Protein AF-A0A2S3U7Q6-F1 (afdb_monomer_lite)

Structure (mmCIF, N/CA/C/O backbone):
data_AF-A0A2S3U7Q6-F1
#
_entry.id   AF-A0A2S3U7Q6-F1
#
loop_
_atom_site.group_PDB
_atom_site.id
_atom_site.type_symbol
_atom_site.label_atom_id
_atom_site.label_alt_id
_atom_site.label_comp_id
_atom_site.label_asym_id
_atom_site.label_entity_id
_atom_site.label_seq_id
_atom_site.pdbx_PDB_ins_code
_atom_site.Cartn_x
_atom_site.Cartn_y
_atom_site.Cartn_z
_atom_site.occupancy
_atom_site.B_iso_or_equiv
_atom_site.auth_seq_id
_atom_site.auth_comp_id
_atom_site.auth_asym_id
_atom_site.auth_atom_id
_atom_site.pdbx_PDB_model_num
ATOM 1 N N . MET A 1 1 ? -31.548 1.022 -14.414 1.00 46.81 1 MET A N 1
ATOM 2 C CA . MET A 1 1 ? -30.151 0.607 -14.167 1.00 46.81 1 MET A CA 1
ATOM 3 C C . MET A 1 1 ? -29.577 1.504 -13.072 1.00 46.81 1 MET A C 1
ATOM 5 O O . MET A 1 1 ? -28.872 2.442 -13.383 1.00 46.81 1 MET A O 1
ATOM 9 N N . LEU A 1 2 ? -29.985 1.304 -11.814 1.00 48.03 2 LEU A N 1
ATOM 10 C CA . LEU A 1 2 ? -29.496 2.075 -10.650 1.00 48.03 2 LEU A CA 1
ATOM 11 C C . LEU A 1 2 ? -29.465 1.224 -9.359 1.00 48.03 2 LEU A C 1
ATOM 13 O O . LEU A 1 2 ? -29.112 1.721 -8.303 1.00 48.03 2 LEU A O 1
ATOM 17 N N . ALA A 1 3 ? -29.844 -0.058 -9.433 1.00 54.06 3 ALA A N 1
ATOM 18 C CA . ALA A 1 3 ? -30.107 -0.913 -8.271 1.00 54.06 3 ALA A CA 1
ATOM 19 C C . ALA A 1 3 ? -28.867 -1.655 -7.728 1.00 54.06 3 ALA A C 1
ATOM 21 O O . ALA A 1 3 ? -29.014 -2.530 -6.887 1.00 54.06 3 ALA A O 1
ATOM 22 N N . ALA A 1 4 ? -27.668 -1.349 -8.234 1.00 68.38 4 ALA A N 1
ATOM 23 C CA . ALA A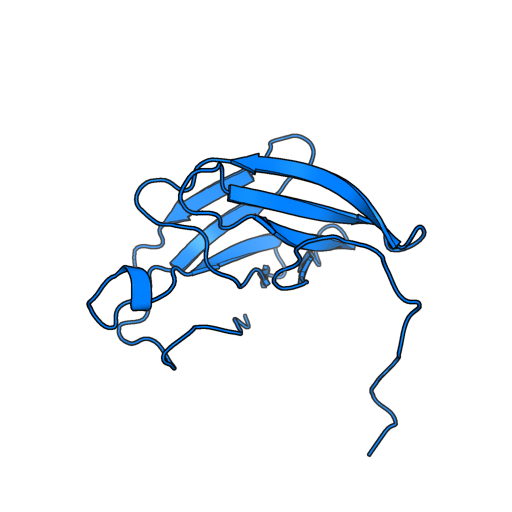 1 4 ? -26.419 -2.020 -7.850 1.00 68.38 4 ALA A CA 1
ATOM 24 C C . ALA A 1 4 ? -25.327 -1.041 -7.381 1.00 68.38 4 ALA A C 1
ATOM 26 O O . ALA A 1 4 ? -24.184 -1.444 -7.192 1.00 68.38 4 ALA A O 1
ATOM 27 N N . ILE A 1 5 ? -25.663 0.247 -7.243 1.00 66.31 5 ILE A N 1
ATOM 28 C CA . ILE A 1 5 ? -24.755 1.267 -6.718 1.00 66.31 5 ILE A CA 1
ATOM 29 C C . ILE A 1 5 ? -25.293 1.674 -5.354 1.00 66.31 5 ILE A C 1
ATOM 31 O O . ILE A 1 5 ? -26.337 2.316 -5.259 1.00 66.31 5 ILE A O 1
ATOM 35 N N . GLU A 1 6 ? -24.571 1.292 -4.311 1.00 75.00 6 GLU A N 1
ATOM 36 C CA . GLU A 1 6 ? -24.785 1.799 -2.962 1.00 75.00 6 GLU A CA 1
ATOM 37 C C . GLU A 1 6 ? -23.809 2.953 -2.730 1.00 75.00 6 GLU A C 1
ATOM 39 O O . GLU A 1 6 ? -22.604 2.818 -2.947 1.00 75.00 6 GLU A O 1
ATOM 44 N N . VAL A 1 7 ? -24.338 4.114 -2.339 1.00 78.31 7 VAL A N 1
ATOM 45 C CA . VAL A 1 7 ? -23.532 5.299 -2.030 1.00 78.31 7 VAL A CA 1
ATOM 46 C C . VAL A 1 7 ? -23.389 5.381 -0.518 1.00 78.31 7 VAL A C 1
ATOM 48 O O . VAL A 1 7 ? -24.372 5.578 0.196 1.00 78.31 7 VAL A O 1
ATOM 51 N N . GLY A 1 8 ? -22.163 5.188 -0.037 1.00 74.12 8 GLY A N 1
ATOM 52 C CA . GLY A 1 8 ? -21.812 5.394 1.364 1.00 74.12 8 GLY A CA 1
ATOM 53 C C . GLY A 1 8 ? -21.648 6.879 1.711 1.00 74.12 8 GLY A C 1
ATOM 54 O O . GLY A 1 8 ? -21.732 7.740 0.832 1.00 74.12 8 GLY A O 1
ATOM 55 N N . PRO A 1 9 ? -21.396 7.200 2.987 1.00 77.75 9 PRO A N 1
ATOM 56 C CA . PRO A 1 9 ? -21.093 8.565 3.391 1.00 77.75 9 PRO A CA 1
ATOM 57 C C . PRO A 1 9 ? -19.764 9.036 2.780 1.00 77.75 9 PRO A C 1
ATOM 59 O O . PRO A 1 9 ? -18.874 8.232 2.493 1.00 77.75 9 PRO A O 1
ATOM 62 N N . GLU A 1 10 ? -19.623 10.348 2.595 1.00 80.56 10 GLU A N 1
ATOM 63 C CA . GLU A 1 10 ? -18.363 10.950 2.154 1.00 80.56 10 GLU A CA 1
ATOM 64 C C . GLU A 1 10 ? -17.263 10.750 3.201 1.00 80.56 10 GLU A C 1
ATOM 66 O O . GLU A 1 10 ? -17.518 10.763 4.407 1.00 80.56 10 GLU A O 1
ATOM 71 N N . PHE A 1 11 ? -16.024 10.593 2.735 1.00 77.19 11 PHE A N 1
ATOM 72 C CA . PHE A 1 11 ? -14.864 10.448 3.603 1.00 77.19 11 PHE A CA 1
ATOM 73 C C . PHE A 1 11 ? -13.756 11.418 3.204 1.00 77.19 11 PHE A C 1
ATOM 75 O O . PHE A 1 11 ? -13.451 11.597 2.025 1.00 77.19 11 PHE A O 1
ATOM 82 N N . THR A 1 12 ? -13.131 12.037 4.205 1.00 76.00 12 THR A N 1
ATOM 83 C CA . THR A 1 12 ? -12.021 12.969 3.993 1.00 76.00 12 THR A CA 1
ATOM 84 C C . THR A 1 12 ? -10.710 12.205 4.087 1.00 76.00 12 THR A C 1
ATOM 86 O O . THR A 1 12 ? -10.173 11.969 5.169 1.00 76.00 12 THR A O 1
ATOM 89 N N . ALA A 1 13 ? -10.166 11.838 2.937 1.00 68.75 13 ALA A N 1
ATOM 90 C CA . ALA A 1 13 ? -8.817 11.313 2.810 1.00 68.75 13 ALA A CA 1
ATOM 91 C C . ALA A 1 13 ? -8.122 12.133 1.725 1.00 68.75 13 ALA A C 1
ATOM 93 O O . ALA A 1 13 ? -8.648 12.214 0.628 1.00 68.75 13 ALA A O 1
ATOM 94 N N . GLY A 1 14 ? -7.003 12.790 2.055 1.00 76.00 14 GLY A N 1
ATOM 95 C CA . GLY A 1 14 ? -6.355 13.815 1.220 1.00 76.00 14 GLY A CA 1
ATOM 96 C C . GLY A 1 14 ? -6.090 13.409 -0.239 1.00 76.00 14 GLY A C 1
ATOM 97 O O . GLY A 1 14 ? -6.977 13.467 -1.079 1.00 76.00 14 GLY A O 1
ATOM 98 N N . HIS A 1 15 ? -4.848 13.061 -0.585 1.00 75.12 15 HIS A N 1
ATOM 99 C CA . HIS A 1 15 ? -4.564 12.470 -1.899 1.00 75.12 15 HIS A CA 1
ATOM 100 C C . HIS A 1 15 ? -4.813 10.965 -1.820 1.00 75.12 15 HIS A C 1
ATOM 102 O O . HIS A 1 15 ? -4.165 10.279 -1.026 1.00 75.12 15 HIS A O 1
ATOM 108 N N . VAL A 1 16 ? -5.757 10.461 -2.614 1.00 80.38 16 VAL A N 1
ATOM 109 C CA . VAL A 1 16 ? -6.150 9.046 -2.635 1.00 80.38 16 VAL A CA 1
ATOM 110 C C . VAL A 1 16 ? -6.042 8.518 -4.053 1.00 80.38 16 VAL A C 1
ATOM 112 O O . VAL A 1 16 ? -6.590 9.100 -4.987 1.00 80.38 16 VAL A O 1
ATOM 115 N N . GLN A 1 17 ? -5.358 7.390 -4.202 1.00 85.88 17 GLN A N 1
ATOM 116 C CA . GLN A 1 17 ? -5.336 6.606 -5.428 1.00 85.88 17 GLN A CA 1
ATOM 117 C C . GLN A 1 17 ? -5.738 5.170 -5.120 1.00 85.88 17 GLN A C 1
ATOM 119 O O . GLN A 1 17 ? -5.199 4.556 -4.195 1.00 85.88 17 GLN A O 1
ATOM 124 N N . SER A 1 18 ? -6.666 4.641 -5.921 1.00 87.88 18 SER A N 1
ATOM 125 C CA . SER A 1 18 ? -7.351 3.359 -5.711 1.00 87.88 18 SER A CA 1
ATOM 126 C C . SER A 1 18 ? -8.016 3.218 -4.332 1.00 87.88 18 SER A C 1
ATOM 128 O O . SER A 1 18 ? -7.817 4.010 -3.415 1.00 87.88 18 SER A O 1
ATOM 130 N N . LEU A 1 19 ? -8.853 2.199 -4.186 1.00 91.88 19 LEU A N 1
ATOM 131 C CA . LEU A 1 19 ? -9.340 1.732 -2.896 1.00 91.88 19 LEU A CA 1
ATOM 132 C C . LEU A 1 19 ? -9.630 0.243 -3.045 1.00 91.88 19 LEU A C 1
ATOM 134 O O . LEU A 1 19 ? -10.381 -0.150 -3.936 1.00 91.88 19 LEU A O 1
ATOM 138 N N . ALA A 1 20 ? -9.025 -0.577 -2.194 1.00 93.62 20 ALA A N 1
ATOM 139 C CA . ALA A 1 20 ? -9.096 -2.024 -2.302 1.00 93.62 20 ALA A CA 1
ATOM 140 C C . ALA A 1 20 ? -9.400 -2.673 -0.956 1.00 93.62 20 ALA A C 1
ATOM 142 O O . ALA A 1 20 ? -8.815 -2.331 0.072 1.00 93.62 20 ALA A O 1
ATOM 143 N N . LEU A 1 21 ? -10.307 -3.645 -0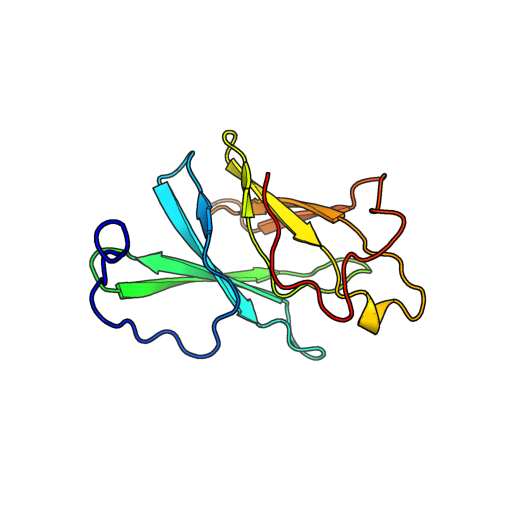.984 1.00 94.00 21 LEU A N 1
ATOM 144 C CA . LEU A 1 21 ? -10.611 -4.504 0.150 1.00 94.00 21 LEU A CA 1
ATOM 145 C C . LEU A 1 21 ? -9.604 -5.653 0.195 1.00 94.00 21 LEU A C 1
ATOM 147 O O . LEU A 1 21 ? -9.469 -6.386 -0.781 1.00 94.00 21 LEU A O 1
ATOM 151 N N . ASN A 1 22 ? -8.951 -5.852 1.337 1.00 95.56 22 ASN A N 1
ATOM 152 C CA . ASN A 1 22 ? -8.262 -7.099 1.639 1.00 95.56 22 ASN A CA 1
ATOM 153 C C . ASN A 1 22 ? -9.290 -8.111 2.177 1.00 95.56 22 ASN A C 1
ATOM 155 O O . ASN A 1 22 ? -9.703 -7.991 3.334 1.00 95.56 22 ASN A O 1
ATOM 159 N N . PRO A 1 23 ? -9.705 -9.127 1.397 1.00 94.00 23 PRO A N 1
ATOM 160 C CA . PRO A 1 23 ? -10.773 -10.042 1.805 1.00 94.00 23 PRO A CA 1
ATOM 161 C C . PRO A 1 23 ? -10.372 -10.959 2.969 1.00 94.00 23 PRO A C 1
ATOM 163 O O . PRO A 1 23 ? -11.241 -11.532 3.619 1.00 94.00 23 PRO A O 1
ATOM 166 N N . LYS A 1 24 ? -9.070 -11.102 3.258 1.00 95.50 24 LYS A N 1
ATOM 167 C CA . LYS A 1 24 ? -8.578 -11.923 4.372 1.00 95.50 24 LYS A CA 1
ATOM 168 C C . LYS A 1 24 ? -8.741 -11.235 5.726 1.00 95.50 24 LYS A C 1
ATOM 170 O O . LYS A 1 24 ? -8.973 -11.915 6.722 1.00 95.50 24 LYS A O 1
ATOM 175 N N . THR A 1 25 ? -8.579 -9.914 5.774 1.00 94.69 25 THR A N 1
ATOM 176 C CA . THR A 1 25 ? -8.650 -9.123 7.017 1.00 94.69 25 THR A CA 1
ATOM 177 C C . THR A 1 25 ? -9.887 -8.234 7.091 1.00 94.69 25 THR A C 1
ATOM 179 O O . THR A 1 25 ? -10.177 -7.690 8.153 1.00 94.69 25 THR A O 1
ATOM 182 N N . ASN A 1 26 ? -10.633 -8.117 5.988 1.00 94.50 26 ASN A N 1
ATOM 183 C CA . ASN A 1 26 ? -11.750 -7.192 5.812 1.00 94.50 26 ASN A CA 1
ATOM 184 C C . ASN A 1 26 ? -11.350 -5.717 6.021 1.00 94.50 26 ASN A C 1
ATOM 186 O O . ASN A 1 26 ? -12.135 -4.903 6.502 1.00 94.50 26 ASN A O 1
ATOM 190 N N . GLU A 1 27 ? -10.106 -5.379 5.679 1.00 95.38 27 GLU A N 1
ATOM 191 C CA . GLU A 1 27 ? -9.565 -4.024 5.782 1.00 95.38 27 GLU A CA 1
ATOM 192 C C . GLU A 1 27 ? -9.555 -3.336 4.418 1.00 95.38 27 GLU A C 1
ATOM 194 O O . GLU A 1 27 ? -9.222 -3.947 3.402 1.00 95.38 27 GLU A O 1
ATOM 199 N N . LEU A 1 28 ? -9.867 -2.043 4.408 1.00 94.44 28 LEU A N 1
ATOM 200 C CA . LEU A 1 28 ? -9.815 -1.197 3.222 1.00 94.44 28 LEU A CA 1
ATOM 201 C C . LEU A 1 28 ? -8.483 -0.453 3.168 1.00 94.44 28 LEU A C 1
ATOM 203 O O . LEU A 1 28 ? -8.101 0.203 4.134 1.00 94.44 28 LEU A O 1
ATOM 207 N N . TRP A 1 29 ? -7.797 -0.526 2.032 1.00 95.31 29 TRP A N 1
ATOM 208 C CA . TRP A 1 29 ? -6.496 0.100 1.819 1.00 95.31 29 TRP A CA 1
ATOM 209 C C . TRP A 1 29 ? -6.489 0.938 0.545 1.00 95.31 29 TRP A C 1
ATOM 211 O O . TRP A 1 29 ? -7.085 0.562 -0.462 1.00 95.31 29 TRP A O 1
ATOM 221 N N . PHE A 1 30 ? -5.776 2.057 0.579 1.00 93.81 30 PHE A N 1
ATOM 222 C CA . PHE A 1 30 ? -5.549 2.913 -0.581 1.00 93.81 30 PHE A CA 1
ATOM 223 C C . PHE A 1 30 ? -4.099 3.380 -0.651 1.00 93.81 30 PHE A C 1
ATOM 225 O O . PHE A 1 30 ? -3.368 3.378 0.346 1.00 93.81 30 PHE A O 1
ATOM 232 N N . ILE A 1 31 ? -3.686 3.817 -1.836 1.00 92.81 31 ILE A N 1
ATOM 233 C CA . ILE A 1 31 ? -2.385 4.437 -2.058 1.00 92.81 31 ILE A CA 1
ATOM 234 C C . ILE A 1 31 ? -2.493 5.919 -1.695 1.00 92.81 31 ILE A C 1
ATOM 236 O O . ILE A 1 31 ? -3.316 6.655 -2.235 1.00 92.81 31 ILE A O 1
ATOM 240 N N . SER A 1 32 ? -1.661 6.352 -0.748 1.00 91.38 32 SER A N 1
ATOM 241 C CA . SER A 1 32 ? -1.681 7.709 -0.183 1.00 91.38 32 SER A CA 1
ATOM 242 C C . SER A 1 32 ? -0.538 8.603 -0.679 1.00 91.38 32 SER A C 1
ATOM 244 O O . SER A 1 32 ? -0.600 9.820 -0.524 1.00 91.38 32 SER A O 1
ATOM 246 N N . SER A 1 33 ? 0.516 8.025 -1.272 1.00 87.56 33 SER A N 1
ATOM 247 C CA . SER A 1 33 ? 1.543 8.776 -2.006 1.00 87.56 33 SER A CA 1
ATOM 248 C C . SER A 1 33 ? 2.298 7.890 -2.998 1.00 87.56 33 SER A C 1
ATOM 250 O O . SER A 1 33 ? 2.789 6.820 -2.629 1.00 87.56 33 SER A O 1
ATOM 252 N N . THR A 1 34 ? 2.442 8.396 -4.224 1.00 80.62 34 THR A N 1
ATOM 253 C CA . THR A 1 34 ? 3.302 7.880 -5.311 1.00 80.62 34 THR A CA 1
ATOM 254 C C . THR A 1 34 ? 4.355 8.916 -5.749 1.00 80.62 34 THR A C 1
ATOM 256 O O . THR A 1 34 ? 4.993 8.788 -6.807 1.00 80.62 34 THR A O 1
ATOM 259 N N . ALA A 1 35 ? 4.533 9.975 -4.944 1.00 77.00 35 ALA A N 1
ATOM 260 C CA . ALA A 1 35 ? 5.386 11.115 -5.260 1.00 77.00 35 ALA A CA 1
ATOM 261 C C . ALA A 1 35 ? 6.839 10.687 -5.521 1.00 77.00 35 ALA A C 1
ATOM 263 O O . ALA A 1 35 ? 7.375 9.778 -4.895 1.00 77.00 35 ALA A O 1
ATOM 264 N N . ARG A 1 36 ? 7.470 11.324 -6.514 1.00 70.88 36 ARG A N 1
ATOM 265 C CA . ARG A 1 36 ? 8.763 10.889 -7.071 1.00 70.88 36 ARG A CA 1
ATOM 266 C C . ARG A 1 36 ? 9.940 11.144 -6.116 1.00 70.88 36 ARG A C 1
ATOM 268 O O . ARG A 1 36 ? 10.965 10.486 -6.234 1.00 70.88 36 ARG A O 1
ATOM 275 N N . ASP A 1 37 ? 9.779 12.092 -5.207 1.00 76.06 37 ASP A N 1
ATOM 276 C CA . ASP A 1 37 ? 10.749 12.607 -4.240 1.00 76.06 37 ASP A CA 1
ATOM 277 C C . ASP A 1 37 ? 10.430 12.195 -2.791 1.00 76.06 37 ASP A C 1
ATOM 279 O O . ASP A 1 37 ? 11.034 12.705 -1.849 1.00 76.06 37 ASP A O 1
ATOM 283 N N . GLN A 1 38 ? 9.487 11.267 -2.596 1.00 79.94 38 GLN A N 1
ATOM 284 C CA . GLN A 1 38 ? 9.060 10.794 -1.279 1.00 79.94 38 GLN A CA 1
ATOM 285 C C . GLN A 1 38 ? 8.962 9.268 -1.247 1.00 79.94 38 GLN A C 1
ATOM 287 O O . GLN A 1 38 ? 8.895 8.604 -2.281 1.00 79.94 38 GLN A O 1
ATOM 292 N N . LEU A 1 39 ? 8.929 8.706 -0.036 1.00 87.75 39 LEU A N 1
ATOM 293 C CA . LEU A 1 39 ? 8.579 7.301 0.139 1.00 87.75 39 LEU A CA 1
ATOM 294 C C . LEU A 1 39 ? 7.159 7.048 -0.375 1.00 87.75 39 LEU A C 1
ATOM 296 O O . LEU A 1 39 ? 6.242 7.844 -0.140 1.00 87.75 39 LEU A O 1
ATOM 300 N N . ALA A 1 40 ? 6.980 5.899 -1.020 1.00 90.88 40 ALA A N 1
ATOM 301 C CA . ALA A 1 40 ? 5.657 5.399 -1.338 1.00 90.88 40 ALA A CA 1
ATOM 302 C C . ALA A 1 40 ? 4.895 5.140 -0.033 1.00 90.88 40 ALA A C 1
ATOM 304 O O . ALA A 1 40 ? 5.494 4.801 0.992 1.00 90.88 40 ALA A O 1
ATOM 305 N N . SER A 1 41 ? 3.576 5.315 -0.038 1.00 93.62 41 SER A N 1
ATOM 306 C CA . SER A 1 41 ? 2.793 5.004 1.159 1.00 93.62 41 SER A CA 1
ATOM 307 C C . SER A 1 41 ? 1.390 4.523 0.858 1.00 93.62 41 SER A C 1
ATOM 309 O O . SER A 1 41 ? 0.712 5.045 -0.026 1.00 93.62 41 SER A O 1
ATOM 311 N N . VAL A 1 42 ? 0.940 3.574 1.671 1.00 94.81 42 VAL A N 1
ATOM 312 C CA . VAL A 1 42 ? -0.443 3.095 1.721 1.00 94.81 42 VAL A CA 1
ATOM 313 C C . VAL A 1 42 ? -1.068 3.490 3.050 1.00 94.81 42 VAL A C 1
ATOM 315 O O . VAL A 1 42 ? -0.369 3.645 4.056 1.00 94.81 42 VAL A O 1
ATOM 318 N N . ALA A 1 43 ? -2.383 3.652 3.056 1.00 95.56 43 ALA A N 1
ATOM 319 C CA . ALA A 1 43 ? -3.142 3.940 4.258 1.00 95.56 43 ALA A CA 1
ATOM 320 C C . ALA A 1 43 ? -4.366 3.032 4.360 1.00 95.56 43 ALA A C 1
ATOM 322 O O . ALA A 1 43 ? -4.958 2.657 3.346 1.00 95.56 43 ALA A O 1
ATOM 323 N N . ARG A 1 44 ? -4.718 2.674 5.596 1.00 95.62 44 ARG A N 1
ATOM 324 C CA . ARG A 1 44 ? -5.917 1.904 5.909 1.00 95.62 44 ARG A CA 1
ATOM 325 C C . ARG A 1 44 ? -7.059 2.862 6.204 1.00 95.62 44 ARG A C 1
ATOM 327 O O . ARG A 1 44 ? -6.896 3.775 7.011 1.00 95.62 44 ARG A O 1
ATOM 334 N N . LEU A 1 45 ? -8.196 2.651 5.555 1.00 93.94 45 LEU A N 1
ATOM 335 C CA . LEU A 1 45 ? -9.433 3.370 5.826 1.00 93.94 45 LEU A CA 1
ATOM 336 C C . LEU A 1 45 ? -10.218 2.622 6.905 1.00 93.94 45 LEU A C 1
ATOM 338 O O . LEU A 1 45 ? -10.528 1.441 6.748 1.00 93.94 45 LEU A O 1
ATOM 342 N N . ASN A 1 46 ? -10.576 3.322 7.977 1.00 91.94 46 ASN A N 1
ATOM 343 C CA . ASN A 1 46 ? -11.527 2.817 8.953 1.00 91.94 46 ASN A CA 1
ATOM 344 C C . ASN A 1 46 ? -12.956 2.973 8.390 1.00 91.94 46 ASN A C 1
ATOM 346 O O . ASN A 1 46 ? -13.372 4.105 8.132 1.00 91.94 46 ASN A O 1
ATOM 350 N N . PRO A 1 47 ? -13.717 1.885 8.176 1.00 88.00 47 PRO A N 1
ATOM 351 C CA . PRO A 1 47 ? -15.029 1.971 7.534 1.00 88.00 47 PRO A CA 1
ATOM 352 C C . PRO A 1 47 ? -16.116 2.578 8.434 1.00 88.00 47 PRO A C 1
ATOM 354 O O . PRO A 1 47 ? -17.154 2.989 7.926 1.00 88.00 47 PRO A O 1
ATOM 357 N N . GLN A 1 48 ? -15.904 2.640 9.752 1.00 89.50 48 GLN A N 1
ATOM 358 C CA . GLN A 1 48 ? -16.855 3.227 10.696 1.00 89.50 48 GLN A CA 1
ATOM 359 C C . GLN A 1 48 ? -16.670 4.740 10.822 1.00 89.50 48 GLN A C 1
ATOM 361 O O . GLN A 1 48 ? -17.647 5.481 10.782 1.00 89.50 48 GLN A O 1
ATOM 366 N N . SER A 1 49 ? -15.428 5.200 10.999 1.00 90.44 49 SER A N 1
ATOM 367 C CA . SER A 1 49 ? -15.124 6.628 11.136 1.00 90.44 49 SER A CA 1
ATOM 368 C C . SER A 1 49 ? -14.924 7.329 9.800 1.00 90.44 49 SER A C 1
ATOM 370 O O . SER A 1 49 ? -14.946 8.556 9.769 1.00 90.44 49 SER A O 1
ATOM 372 N N . LEU A 1 50 ? -14.710 6.569 8.719 1.00 89.25 50 LEU A N 1
ATOM 373 C CA . LEU A 1 50 ? -14.416 7.093 7.388 1.00 89.25 50 LEU A CA 1
ATOM 374 C C . LEU A 1 50 ? -13.192 8.017 7.385 1.00 89.25 50 LEU A C 1
ATOM 376 O O . LEU A 1 50 ? -13.146 9.064 6.743 1.00 89.25 50 LEU A O 1
ATOM 380 N N . THR A 1 51 ? -12.167 7.608 8.127 1.00 90.56 51 THR A N 1
ATOM 381 C CA . THR A 1 51 ? -10.887 8.309 8.206 1.00 90.56 51 THR A CA 1
ATOM 382 C C . THR A 1 51 ? -9.733 7.318 8.107 1.00 90.56 51 THR A C 1
ATOM 384 O O . THR A 1 51 ? -9.876 6.158 8.510 1.00 90.56 51 THR A O 1
ATOM 387 N N . PRO A 1 52 ? -8.575 7.731 7.561 1.00 92.56 52 PRO A N 1
ATOM 388 C CA . PRO A 1 52 ? -7.388 6.899 7.609 1.00 92.56 52 PRO A CA 1
ATOM 389 C C . PRO A 1 52 ? -6.906 6.759 9.055 1.00 92.56 52 PRO A C 1
ATOM 391 O O . PRO A 1 52 ? -6.636 7.761 9.716 1.00 92.56 52 PRO A O 1
ATOM 394 N N . ASP A 1 53 ? -6.791 5.524 9.539 1.00 94.31 53 ASP A N 1
ATOM 395 C CA . ASP A 1 53 ? -6.385 5.226 10.921 1.00 94.31 53 ASP A CA 1
ATOM 396 C C . ASP A 1 53 ? -4.963 4.652 11.026 1.00 94.31 53 ASP A C 1
ATOM 398 O O . ASP A 1 53 ? -4.409 4.529 12.118 1.00 94.31 53 ASP A O 1
ATOM 402 N N . LEU A 1 54 ? -4.347 4.346 9.881 1.00 95.06 54 LEU A N 1
ATOM 403 C CA . LEU A 1 54 ? -2.977 3.868 9.766 1.00 95.06 54 LEU A CA 1
ATOM 404 C C . LEU A 1 54 ? -2.381 4.302 8.426 1.00 95.06 54 LEU A C 1
ATOM 406 O O . LEU A 1 54 ? -3.019 4.164 7.385 1.00 95.06 54 LEU A O 1
ATOM 410 N N . LYS A 1 55 ? -1.130 4.771 8.444 1.00 95.06 55 LYS A N 1
ATOM 411 C CA . LYS A 1 55 ? -0.334 5.075 7.249 1.00 95.06 55 LYS A CA 1
ATOM 412 C C . LYS A 1 55 ? 1.025 4.397 7.356 1.00 95.06 55 LYS A C 1
ATOM 414 O O . LYS A 1 55 ? 1.709 4.555 8.364 1.00 95.06 55 LYS A O 1
ATOM 419 N N . ILE A 1 56 ? 1.423 3.676 6.312 1.00 95.19 56 ILE A N 1
ATOM 420 C CA . ILE A 1 56 ? 2.709 2.978 6.248 1.00 95.19 56 ILE A CA 1
ATOM 421 C C . ILE A 1 56 ? 3.490 3.507 5.048 1.00 95.19 56 ILE A C 1
ATOM 423 O O . ILE A 1 56 ? 3.023 3.421 3.912 1.00 95.19 56 ILE A O 1
ATOM 427 N N . ALA A 1 57 ? 4.676 4.059 5.308 1.00 94.06 57 ALA A N 1
ATOM 428 C CA . ALA A 1 57 ? 5.629 4.468 4.281 1.00 94.06 57 ALA A CA 1
ATOM 429 C C . ALA A 1 57 ? 6.639 3.344 4.011 1.00 94.06 57 ALA A C 1
ATOM 431 O O . ALA A 1 57 ? 7.078 2.672 4.943 1.00 94.06 57 ALA A O 1
ATOM 432 N N . PHE A 1 58 ? 7.004 3.138 2.748 1.00 91.19 58 PHE A N 1
ATOM 433 C CA . PHE A 1 58 ? 7.899 2.064 2.323 1.00 91.19 58 PHE A CA 1
ATOM 434 C C . PHE A 1 58 ? 8.674 2.440 1.056 1.00 91.19 58 PHE A C 1
ATOM 436 O O . PHE A 1 58 ? 8.318 3.368 0.326 1.00 91.19 58 PHE A O 1
ATOM 443 N N . THR A 1 59 ? 9.761 1.714 0.798 1.00 86.50 59 THR A N 1
ATOM 444 C CA . THR A 1 59 ? 10.522 1.822 -0.447 1.00 86.50 59 THR A CA 1
ATOM 445 C C . THR A 1 59 ? 9.988 0.825 -1.468 1.00 86.50 59 THR A C 1
ATOM 447 O O . THR A 1 59 ? 9.728 -0.339 -1.167 1.00 86.50 59 THR A O 1
ATOM 450 N N . THR A 1 60 ? 9.837 1.270 -2.708 1.00 75.12 60 THR A N 1
ATOM 451 C CA . THR A 1 60 ? 9.647 0.390 -3.861 1.00 75.12 60 THR A CA 1
ATOM 452 C C . THR A 1 60 ? 11.011 0.264 -4.519 1.00 75.12 60 THR A C 1
ATOM 454 O O . THR A 1 60 ? 11.548 1.289 -4.906 1.00 75.12 60 THR A O 1
ATOM 457 N N . GLY A 1 61 ? 11.605 -0.936 -4.563 1.00 71.56 61 GLY A N 1
ATOM 458 C CA . GLY A 1 61 ? 13.017 -1.161 -4.924 1.00 71.56 61 GLY A CA 1
ATOM 459 C C . GLY A 1 61 ? 13.535 -0.363 -6.135 1.00 71.56 61 GLY A C 1
ATOM 460 O O . GLY A 1 61 ? 13.935 0.787 -6.008 1.00 71.56 61 GLY A O 1
ATOM 461 N N . SER A 1 62 ? 13.613 -0.981 -7.314 1.00 67.81 62 SER A N 1
ATOM 462 C CA . SER A 1 62 ? 13.985 -0.284 -8.562 1.00 67.81 62 SER A CA 1
ATOM 463 C C . SER A 1 62 ? 12.774 0.253 -9.335 1.00 67.81 62 SER A C 1
ATOM 465 O O . SER A 1 62 ? 12.924 1.110 -10.206 1.00 67.81 62 SER A O 1
ATOM 467 N N . G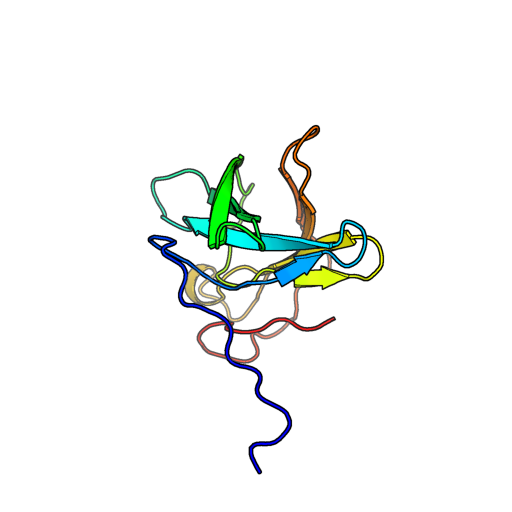LY A 1 63 ? 11.575 -0.249 -9.031 1.00 69.69 63 GLY A N 1
ATOM 468 C CA . GLY A 1 63 ? 10.312 0.233 -9.583 1.00 69.69 63 GLY A CA 1
ATOM 469 C C . GLY A 1 63 ? 9.689 1.321 -8.717 1.00 69.69 63 GLY A C 1
ATOM 470 O O . GLY A 1 63 ? 10.053 1.494 -7.557 1.00 69.69 63 GLY A O 1
ATOM 471 N N . ARG A 1 64 ? 8.721 2.046 -9.276 1.00 78.19 64 ARG A N 1
ATOM 472 C CA . ARG A 1 64 ? 7.887 2.998 -8.531 1.00 78.19 64 ARG A CA 1
ATOM 473 C C . ARG A 1 64 ? 6.497 2.406 -8.332 1.00 78.19 64 ARG A C 1
ATOM 475 O O . ARG A 1 64 ? 6.025 1.650 -9.180 1.00 78.19 64 ARG A O 1
ATOM 482 N N . LEU A 1 65 ? 5.840 2.789 -7.241 1.00 84.25 65 LEU A N 1
ATOM 483 C CA . LEU A 1 65 ? 4.441 2.439 -7.009 1.00 84.25 65 LEU A CA 1
ATOM 484 C C . LEU A 1 65 ? 3.560 2.987 -8.152 1.00 84.25 65 LEU A C 1
ATOM 486 O O . LEU A 1 65 ? 3.764 4.121 -8.603 1.00 84.25 65 LEU A O 1
ATOM 490 N N . GLY A 1 66 ? 2.637 2.157 -8.641 1.00 83.31 66 GLY A N 1
ATOM 491 C CA . GLY A 1 66 ? 1.565 2.565 -9.555 1.00 83.31 66 GLY A CA 1
ATOM 492 C C . GLY A 1 66 ? 0.419 3.260 -8.826 1.00 83.31 66 GLY A C 1
ATOM 493 O O . GLY A 1 66 ? 0.515 3.501 -7.627 1.00 83.31 66 GLY A O 1
ATOM 494 N N . ASP A 1 67 ? -0.670 3.545 -9.536 1.00 85.12 67 ASP A N 1
ATOM 495 C CA . ASP A 1 67 ? -1.861 4.159 -8.927 1.00 85.12 67 ASP A CA 1
ATOM 496 C C . ASP A 1 67 ? -2.895 3.104 -8.479 1.00 85.12 67 ASP A C 1
ATOM 498 O O . ASP A 1 67 ? -3.880 3.436 -7.818 1.00 85.12 67 ASP A O 1
ATOM 502 N N . GLU A 1 68 ? -2.654 1.823 -8.786 1.00 87.75 68 GLU A N 1
ATOM 503 C CA . GLU A 1 68 ? -3.559 0.713 -8.490 1.00 87.75 68 GLU A CA 1
ATOM 504 C C . GLU A 1 68 ? -3.028 -0.204 -7.392 1.00 87.75 68 GLU A C 1
ATOM 506 O O . GLU A 1 68 ? -1.884 -0.660 -7.428 1.00 87.75 68 GLU A O 1
ATOM 511 N N . LEU A 1 69 ? -3.923 -0.564 -6.477 1.00 92.00 69 LEU A N 1
ATOM 512 C CA . LEU A 1 69 ? -3.744 -1.609 -5.482 1.00 92.00 69 LEU A CA 1
ATOM 513 C C . LEU A 1 69 ? -4.917 -2.588 -5.576 1.00 92.00 69 LEU A C 1
ATOM 515 O O . LEU A 1 69 ? -6.063 -2.170 -5.721 1.00 92.00 69 LEU A O 1
ATOM 519 N N . THR A 1 70 ? -4.647 -3.884 -5.455 1.00 93.62 70 THR A N 1
ATOM 520 C CA . THR A 1 70 ? -5.683 -4.910 -5.259 1.00 93.62 70 THR A CA 1
ATOM 521 C C . THR A 1 70 ? -5.189 -6.011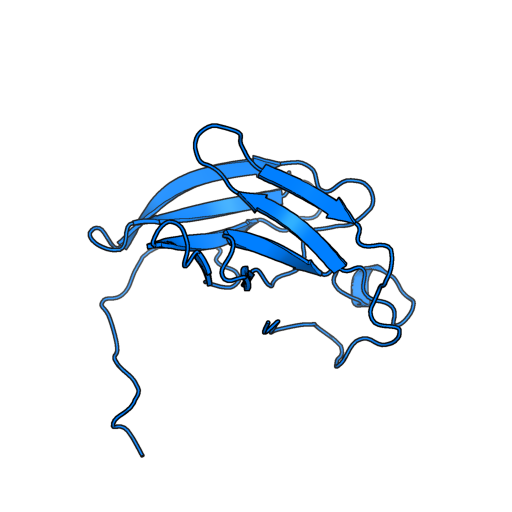 -4.330 1.00 93.62 70 THR A C 1
ATOM 523 O O . THR A 1 70 ? -3.990 -6.100 -4.054 1.00 93.62 70 THR A O 1
ATOM 526 N N . PHE A 1 71 ? -6.105 -6.860 -3.867 1.00 94.75 71 PHE A N 1
ATOM 527 C CA . PHE A 1 71 ? -5.791 -8.030 -3.058 1.00 94.75 71 PHE A CA 1
ATOM 528 C C . PHE A 1 71 ? -6.406 -9.293 -3.651 1.00 94.75 71 PHE A C 1
ATOM 530 O O . PHE A 1 71 ? -7.542 -9.278 -4.121 1.00 94.75 71 PHE A O 1
ATOM 537 N N . ASP A 1 72 ? -5.682 -10.408 -3.570 1.00 94.31 72 ASP A N 1
ATOM 538 C CA . ASP A 1 72 ? -6.272 -11.724 -3.811 1.00 94.31 72 ASP A CA 1
ATOM 539 C C . ASP A 1 72 ? -6.988 -12.272 -2.562 1.00 94.31 72 ASP A C 1
ATOM 541 O O . ASP A 1 72 ? -6.930 -11.713 -1.462 1.00 94.31 72 ASP A O 1
ATOM 545 N N . ARG A 1 73 ? -7.652 -13.425 -2.713 1.00 93.75 73 ARG A N 1
ATOM 546 C CA . ARG A 1 73 ? -8.356 -14.112 -1.613 1.00 93.75 73 ARG A CA 1
ATOM 547 C C . ARG A 1 73 ? -7.442 -14.522 -0.453 1.00 93.75 7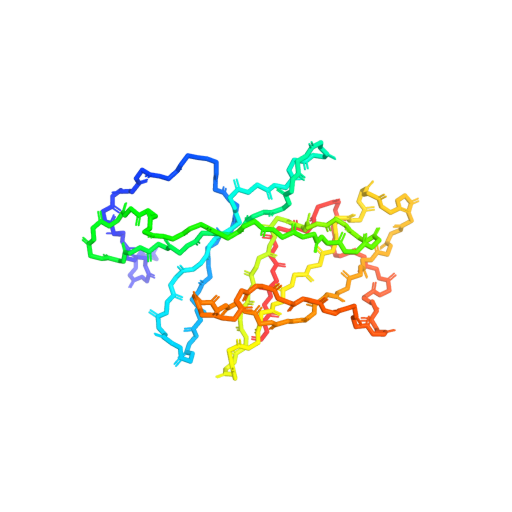3 ARG A C 1
ATOM 549 O O . ARG A 1 73 ? -7.926 -14.697 0.660 1.00 93.75 73 ARG A O 1
ATOM 556 N N . ALA A 1 74 ? -6.144 -14.698 -0.699 1.00 94.25 74 ALA A N 1
ATOM 557 C CA . ALA A 1 74 ? -5.160 -15.032 0.326 1.00 94.25 74 ALA A CA 1
ATOM 558 C C . ALA A 1 74 ? -4.611 -13.785 1.048 1.00 94.25 74 ALA A C 1
ATOM 560 O O . ALA A 1 74 ? -3.798 -13.920 1.973 1.00 94.25 74 ALA A O 1
ATOM 561 N N . GLY A 1 75 ? -5.066 -12.588 0.661 1.00 94.94 75 GLY A N 1
ATOM 562 C CA . GLY A 1 75 ? -4.633 -11.305 1.199 1.00 94.94 75 GLY A CA 1
ATOM 563 C C . GLY A 1 75 ? -3.270 -10.853 0.678 1.00 94.94 75 GLY A C 1
ATOM 564 O O . GLY A 1 75 ? -2.643 -10.008 1.316 1.00 94.94 75 GLY A O 1
ATOM 565 N N . GLN A 1 76 ? -2.784 -11.415 -0.435 1.00 95.81 76 GLN A N 1
ATOM 566 C CA . GLN A 1 76 ? -1.613 -10.861 -1.112 1.00 95.81 76 GLN A CA 1
ATOM 567 C C . GLN A 1 76 ? -2.021 -9.586 -1.835 1.00 95.81 76 GLN A C 1
ATOM 569 O O . GLN A 1 76 ? -3.026 -9.565 -2.540 1.00 95.81 76 GLN A O 1
ATOM 574 N N . ALA A 1 77 ? -1.230 -8.538 -1.650 1.00 94.44 77 ALA A N 1
ATOM 575 C CA . ALA A 1 77 ? -1.385 -7.261 -2.317 1.00 94.44 77 ALA A CA 1
ATOM 576 C C . ALA A 1 77 ? -0.667 -7.279 -3.667 1.00 94.44 77 ALA A C 1
ATOM 578 O O . ALA A 1 77 ? 0.429 -7.834 -3.777 1.00 94.44 77 ALA A O 1
ATOM 579 N N . TYR A 1 78 ? -1.240 -6.611 -4.663 1.00 92.44 78 TYR A N 1
ATOM 580 C CA . TYR A 1 78 ? -0.646 -6.468 -5.986 1.00 92.44 78 TYR A CA 1
ATOM 581 C C . TYR A 1 78 ? -0.741 -5.027 -6.468 1.00 92.44 78 TYR A C 1
ATOM 583 O O . TYR A 1 78 ? -1.759 -4.362 -6.274 1.00 92.44 78 TYR A O 1
ATOM 591 N N . TYR A 1 79 ? 0.323 -4.580 -7.124 1.00 89.31 79 TYR A N 1
ATOM 592 C CA . TYR A 1 79 ? 0.360 -3.345 -7.900 1.00 89.31 79 TYR A CA 1
ATOM 593 C C . TYR A 1 79 ? 1.269 -3.554 -9.108 1.00 89.31 79 TYR A C 1
ATOM 595 O O . TYR A 1 79 ? 2.114 -4.450 -9.114 1.00 89.31 79 TYR A O 1
ATOM 603 N N . TRP A 1 80 ? 1.155 -2.702 -10.115 1.00 84.94 80 TRP A N 1
ATOM 604 C CA . TRP A 1 80 ? 2.104 -2.654 -11.227 1.00 84.94 80 TRP A CA 1
ATOM 605 C C . TRP A 1 80 ? 2.702 -1.257 -11.399 1.00 84.94 80 TRP A C 1
ATOM 607 O O . TRP A 1 80 ? 2.187 -0.273 -10.874 1.00 84.94 80 TRP A O 1
ATOM 617 N N . THR A 1 81 ? 3.824 -1.150 -12.101 1.00 78.06 81 THR A N 1
ATOM 618 C CA . THR A 1 81 ? 4.420 0.151 -12.435 1.00 78.06 81 THR A CA 1
ATOM 619 C C . THR A 1 81 ? 3.641 0.863 -13.540 1.00 78.06 81 THR A C 1
ATOM 621 O O . THR A 1 81 ? 3.078 0.234 -14.435 1.00 78.06 81 THR A O 1
ATOM 624 N N . HIS A 1 82 ? 3.679 2.198 -13.548 1.00 70.38 82 HIS A N 1
ATOM 625 C CA . HIS A 1 82 ? 3.191 2.976 -14.693 1.00 70.38 82 HIS A CA 1
ATOM 626 C C . HIS A 1 82 ? 4.082 2.741 -15.918 1.00 70.38 82 HIS A C 1
ATOM 628 O O . HIS A 1 82 ? 5.280 3.026 -15.867 1.00 70.38 82 HIS A O 1
ATOM 634 N N . ALA A 1 83 ? 3.518 2.335 -17.058 1.00 56.47 83 ALA A N 1
ATOM 635 C CA . ALA A 1 83 ? 4.303 2.148 -18.288 1.00 56.47 83 ALA A CA 1
ATOM 636 C C . ALA A 1 83 ? 4.972 3.441 -18.787 1.00 56.47 83 ALA A C 1
ATOM 638 O O . ALA A 1 83 ? 6.072 3.409 -19.339 1.00 56.47 83 ALA A O 1
ATOM 639 N N . SER A 1 84 ? 4.366 4.607 -18.531 1.00 56.75 84 SER A N 1
ATOM 640 C CA . SER A 1 84 ? 4.973 5.912 -18.839 1.00 56.75 84 SER A CA 1
ATOM 641 C C . SER A 1 84 ? 6.299 6.147 -18.096 1.00 56.75 84 SER A C 1
ATOM 643 O O . SER A 1 84 ? 7.138 6.925 -18.554 1.00 56.75 84 SER A O 1
ATOM 645 N N . GLN A 1 85 ? 6.533 5.447 -16.980 1.00 56.56 85 GLN A N 1
ATOM 646 C CA . GLN A 1 85 ? 7.794 5.492 -16.238 1.00 56.56 85 GLN A CA 1
ATOM 647 C C . GLN A 1 85 ? 8.882 4.621 -16.874 1.00 56.56 85 GLN A C 1
ATOM 649 O O . GLN A 1 85 ? 10.062 4.918 -16.697 1.00 56.56 85 GLN A O 1
ATOM 654 N N . LEU A 1 86 ? 8.504 3.578 -17.618 1.00 56.19 86 LEU A N 1
ATOM 655 C CA . LEU A 1 86 ? 9.437 2.597 -18.171 1.00 56.19 86 LEU A CA 1
ATOM 656 C C . LEU A 1 86 ? 9.934 2.958 -19.582 1.00 56.19 86 LEU A C 1
ATOM 658 O O . LEU A 1 86 ? 10.905 2.366 -20.047 1.00 56.19 86 LEU A O 1
ATOM 662 N N . ARG A 1 87 ? 9.336 3.965 -20.249 1.00 56.91 87 ARG A N 1
ATOM 663 C CA . ARG A 1 87 ? 9.675 4.443 -21.620 1.00 56.91 87 ARG A CA 1
ATOM 664 C C . ARG A 1 87 ? 9.730 3.342 -22.697 1.00 56.91 87 ARG A C 1
ATOM 666 O O . ARG A 1 87 ? 10.136 3.590 -23.827 1.00 56.91 87 ARG A O 1
ATOM 673 N N . ASN A 1 88 ? 9.294 2.145 -22.349 1.00 57.62 88 ASN A N 1
ATOM 674 C CA . ASN A 1 88 ? 9.023 0.991 -23.178 1.00 57.62 88 ASN A CA 1
ATOM 675 C C . ASN A 1 88 ? 7.665 0.476 -22.679 1.00 57.62 88 ASN A C 1
ATOM 677 O O . ASN A 1 88 ? 7.353 0.637 -21.503 1.00 57.62 88 ASN A O 1
ATOM 681 N N . GLY A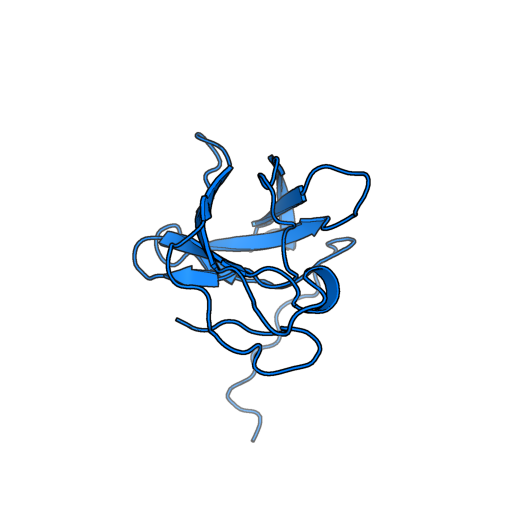 1 89 ? 6.805 -0.048 -23.549 1.00 59.34 89 GLY A N 1
ATOM 682 C CA . GLY A 1 89 ? 5.411 -0.389 -23.209 1.00 59.34 89 GLY A CA 1
ATOM 683 C C . GLY A 1 89 ? 5.229 -1.514 -22.179 1.00 59.34 89 GLY A C 1
ATOM 684 O O . GLY A 1 89 ? 4.133 -2.057 -22.079 1.00 59.34 89 GLY A O 1
ATOM 685 N N . ASN A 1 90 ? 6.279 -1.875 -21.443 1.00 68.25 90 ASN A N 1
ATOM 686 C CA . ASN A 1 90 ? 6.279 -2.915 -20.432 1.00 68.25 90 ASN A CA 1
ATOM 687 C C . ASN A 1 90 ? 5.691 -2.381 -19.123 1.00 68.25 90 ASN A C 1
ATOM 689 O O . ASN A 1 90 ? 5.855 -1.208 -18.785 1.00 68.25 90 ASN A O 1
ATOM 693 N N . VAL A 1 91 ? 5.061 -3.266 -18.356 1.00 73.75 91 VAL A N 1
ATOM 694 C CA . VAL A 1 91 ? 4.694 -3.027 -16.956 1.00 73.75 91 VAL A CA 1
ATOM 695 C C . VAL A 1 91 ? 5.289 -4.128 -16.093 1.00 73.75 91 VAL A C 1
ATOM 697 O O . VAL A 1 91 ? 5.332 -5.297 -16.483 1.00 73.75 91 VAL A O 1
ATOM 700 N N . THR A 1 92 ? 5.753 -3.756 -14.907 1.00 80.25 92 THR A N 1
ATOM 701 C CA . THR A 1 92 ? 6.290 -4.700 -13.930 1.00 80.25 92 THR A CA 1
ATOM 702 C C . THR A 1 92 ? 5.236 -4.931 -12.866 1.00 80.25 92 THR A C 1
ATOM 704 O O . THR A 1 92 ? 4.799 -3.976 -12.229 1.00 80.25 92 THR A O 1
ATOM 707 N N . LEU A 1 93 ? 4.836 -6.187 -12.670 1.00 85.56 93 LEU A N 1
ATOM 708 C CA . LEU A 1 93 ? 3.895 -6.575 -11.627 1.00 85.56 93 LEU A CA 1
ATOM 709 C C . LEU A 1 93 ? 4.651 -6.879 -10.332 1.00 85.56 93 LEU A C 1
ATOM 711 O O . LEU A 1 93 ? 5.687 -7.545 -10.343 1.00 85.56 93 LEU A O 1
ATOM 715 N N . TYR A 1 94 ? 4.111 -6.409 -9.218 1.00 89.38 94 TYR A N 1
ATOM 716 C CA . TYR A 1 94 ? 4.613 -6.656 -7.878 1.00 89.38 94 TYR A CA 1
ATOM 717 C C . TYR A 1 94 ? 3.550 -7.380 -7.067 1.00 89.38 94 TYR A C 1
ATOM 719 O O . TYR A 1 94 ? 2.357 -7.102 -7.197 1.00 89.38 94 TYR A O 1
ATOM 727 N N . ARG A 1 95 ? 3.998 -8.292 -6.207 1.00 92.00 95 ARG A N 1
ATOM 728 C CA . ARG A 1 95 ? 3.171 -8.990 -5.222 1.00 92.00 95 ARG A CA 1
ATOM 729 C C . ARG A 1 95 ? 3.766 -8.789 -3.846 1.00 92.00 95 ARG A C 1
ATOM 731 O O . ARG A 1 95 ? 4.982 -8.688 -3.708 1.00 92.00 95 ARG A O 1
ATOM 738 N N . GLY A 1 96 ? 2.930 -8.734 -2.824 1.00 92.94 96 GLY A N 1
ATOM 739 C CA . GLY A 1 96 ? 3.417 -8.510 -1.483 1.00 92.94 96 GLY A CA 1
ATOM 740 C C . GLY A 1 96 ? 2.387 -8.692 -0.393 1.00 92.94 96 GLY A C 1
ATOM 741 O O . GLY A 1 96 ? 1.281 -9.184 -0.602 1.00 92.94 96 GLY A O 1
ATOM 742 N N . THR A 1 97 ? 2.761 -8.235 0.793 1.00 95.31 97 THR A N 1
ATOM 743 C CA . THR A 1 97 ? 1.869 -8.162 1.946 1.00 95.31 97 THR A CA 1
ATOM 744 C C . THR A 1 97 ? 1.829 -6.742 2.485 1.00 95.31 97 THR A C 1
ATOM 746 O O . THR A 1 97 ? 2.826 -6.018 2.460 1.00 95.31 97 THR A O 1
ATOM 749 N N . ILE A 1 98 ? 0.654 -6.355 2.974 1.00 95.88 98 ILE A N 1
ATOM 750 C CA . ILE A 1 98 ? 0.427 -5.119 3.716 1.00 95.88 98 ILE A CA 1
ATOM 751 C C . ILE A 1 98 ? -0.118 -5.537 5.078 1.00 95.88 98 ILE A C 1
ATOM 753 O O . ILE A 1 98 ? -1.109 -6.262 5.156 1.00 95.88 98 ILE A O 1
ATOM 757 N N . SER A 1 99 ? 0.561 -5.121 6.142 1.00 90.88 99 SER A N 1
ATOM 758 C CA . SER A 1 99 ? 0.241 -5.506 7.512 1.00 90.88 99 SER A CA 1
ATOM 759 C C . SER A 1 99 ? 0.524 -4.358 8.468 1.00 90.88 99 SER A C 1
ATOM 761 O O . SER A 1 99 ? 1.563 -3.702 8.386 1.00 90.88 99 SER A O 1
ATOM 763 N N . SER A 1 100 ? -0.369 -4.162 9.435 1.00 86.31 100 SER A N 1
ATOM 764 C CA . SER A 1 100 ? -0.182 -3.200 10.523 1.00 86.31 100 SER A CA 1
ATOM 765 C C . SER A 1 100 ? 0.954 -3.571 11.481 1.00 86.31 100 SER A C 1
ATOM 767 O O . SER A 1 100 ? 1.459 -2.702 12.184 1.00 86.31 100 SER A O 1
ATOM 769 N N . THR A 1 101 ? 1.371 -4.841 11.507 1.00 88.00 101 THR A N 1
ATOM 770 C CA . THR A 1 101 ? 2.387 -5.349 12.446 1.00 88.00 101 THR A CA 1
ATOM 771 C C . THR A 1 101 ? 3.743 -5.565 11.793 1.00 88.00 101 THR A C 1
ATOM 773 O O . THR A 1 101 ? 4.769 -5.244 12.382 1.00 88.00 101 THR A O 1
ATOM 776 N N . THR A 1 102 ? 3.762 -6.098 10.571 1.00 90.12 102 THR A N 1
ATOM 777 C CA . THR A 1 102 ? 5.001 -6.451 9.860 1.00 90.12 102 THR A CA 1
ATOM 778 C C . THR A 1 102 ? 5.374 -5.446 8.775 1.00 90.12 102 THR A C 1
ATOM 780 O O . THR A 1 102 ? 6.437 -5.574 8.171 1.00 90.12 102 THR A O 1
ATOM 783 N N . GLY A 1 103 ? 4.536 -4.433 8.541 1.00 92.06 103 GLY A N 1
ATOM 784 C CA . GLY A 1 103 ? 4.758 -3.402 7.535 1.00 92.06 103 GLY A CA 1
ATOM 785 C C . GLY A 1 103 ? 4.363 -3.845 6.127 1.00 92.06 103 GLY A C 1
ATOM 786 O O . GLY A 1 103 ? 3.489 -4.694 5.938 1.00 92.06 103 GLY A O 1
ATOM 787 N N . VAL A 1 104 ? 5.000 -3.225 5.135 1.00 93.88 104 VAL A N 1
ATOM 788 C CA . VAL A 1 104 ? 4.737 -3.442 3.709 1.00 93.88 104 VAL A CA 1
ATOM 789 C C . VAL A 1 104 ? 5.960 -4.072 3.060 1.00 93.88 104 VAL A C 1
ATOM 791 O O . VAL A 1 104 ? 7.055 -3.520 3.149 1.00 93.88 104 VAL A O 1
ATOM 794 N N . HIS A 1 105 ? 5.757 -5.197 2.376 1.00 92.31 105 HIS A N 1
ATOM 795 C CA . HIS A 1 105 ? 6.814 -5.919 1.667 1.00 92.31 105 HIS A CA 1
ATOM 796 C C . HIS A 1 105 ? 6.323 -6.304 0.287 1.00 92.31 105 HIS A C 1
ATOM 798 O O . HIS A 1 105 ? 5.337 -7.030 0.186 1.00 92.31 105 HIS A O 1
ATOM 804 N N . PHE A 1 106 ? 7.018 -5.848 -0.751 1.00 91.00 106 PHE A N 1
ATOM 805 C CA . PHE A 1 106 ? 6.712 -6.176 -2.138 1.00 91.00 106 PHE A CA 1
ATOM 806 C C . PHE A 1 106 ? 7.925 -6.767 -2.840 1.00 91.00 106 PHE A C 1
ATOM 808 O O . PHE A 1 106 ? 9.041 -6.264 -2.717 1.00 91.00 106 PHE A O 1
ATOM 815 N N . GLU A 1 107 ? 7.672 -7.792 -3.641 1.00 89.31 107 GLU A N 1
ATOM 816 C CA . GLU A 1 107 ? 8.627 -8.396 -4.555 1.00 89.31 107 GLU A CA 1
ATOM 817 C C . GLU A 1 107 ? 8.141 -8.248 -5.996 1.00 89.31 107 GLU A C 1
ATOM 819 O O . GLU A 1 107 ? 6.942 -8.270 -6.286 1.00 89.31 107 GLU A O 1
ATOM 824 N N . GLN A 1 108 ? 9.090 -8.075 -6.909 1.00 87.38 108 GLN A N 1
ATOM 825 C CA . GLN A 1 108 ? 8.812 -8.071 -8.337 1.00 87.38 108 GLN A CA 1
ATOM 826 C C . GLN A 1 108 ? 8.495 -9.496 -8.801 1.00 87.38 108 GLN A C 1
ATOM 828 O O . GLN A 1 108 ? 9.262 -10.422 -8.542 1.00 87.38 108 GLN A O 1
ATOM 833 N N . LEU A 1 109 ? 7.408 -9.667 -9.550 1.00 85.75 109 LEU A N 1
ATOM 834 C CA . LEU A 1 109 ? 7.109 -10.927 -10.218 1.00 85.75 109 LEU A CA 1
ATOM 835 C C . LEU A 1 109 ? 7.904 -11.038 -11.524 1.00 85.75 109 LEU A C 1
ATOM 837 O O . LEU A 1 109 ? 8.010 -10.087 -12.299 1.00 85.75 109 LEU A O 1
ATOM 841 N N . ALA A 1 110 ? 8.454 -12.227 -11.782 1.00 71.06 110 ALA A N 1
ATOM 842 C CA . ALA A 1 110 ? 9.307 -12.497 -12.943 1.00 71.06 110 ALA A CA 1
ATOM 843 C C . ALA A 1 110 ? 8.571 -12.411 -14.299 1.00 71.06 110 ALA A C 1
ATOM 845 O O . ALA A 1 110 ? 9.217 -12.369 -15.343 1.00 71.06 110 ALA A O 1
ATOM 846 N N . GLN A 1 111 ? 7.235 -12.362 -14.297 1.00 62.91 111 GLN A N 1
ATOM 847 C CA . GLN A 1 111 ? 6.407 -12.152 -15.485 1.00 62.91 111 GLN A CA 1
ATOM 848 C C . GLN A 1 111 ? 5.748 -10.771 -15.414 1.00 62.91 111 GLN A C 1
ATOM 850 O O . GLN A 1 111 ? 4.754 -10.575 -14.717 1.00 62.91 111 GLN A O 1
ATOM 855 N N . GLY A 1 112 ? 6.317 -9.808 -16.139 1.00 57.44 112 GLY A N 1
ATOM 856 C CA . GLY A 1 112 ? 5.605 -8.583 -16.495 1.00 57.44 112 GLY A CA 1
ATOM 857 C C . GLY A 1 112 ? 4.597 -8.876 -17.606 1.00 57.44 112 GLY A C 1
ATOM 858 O O . GLY A 1 112 ? 4.838 -9.738 -18.454 1.00 57.44 112 GLY A O 1
ATOM 859 N N . LEU A 1 113 ? 3.469 -8.166 -17.624 1.00 57.94 113 LEU A N 1
ATOM 860 C CA . LEU A 1 113 ? 2.618 -8.159 -18.813 1.00 57.94 113 LEU A CA 1
ATOM 861 C C . LEU A 1 113 ? 3.441 -7.542 -19.950 1.00 57.94 113 LEU A C 1
ATOM 863 O O . LEU A 1 113 ? 3.955 -6.431 -19.815 1.00 57.94 113 LEU A O 1
ATOM 867 N N . ALA A 1 114 ? 3.585 -8.280 -21.055 1.00 55.28 114 ALA A N 1
ATOM 868 C CA . ALA A 1 114 ? 4.435 -7.880 -22.178 1.00 55.28 114 ALA A CA 1
ATOM 869 C C . ALA A 1 114 ? 4.005 -6.551 -22.820 1.00 55.28 114 ALA A C 1
ATOM 871 O O . ALA A 1 114 ? 4.808 -5.907 -23.481 1.00 55.28 114 ALA A O 1
ATOM 872 N N . ASN A 1 115 ? 2.746 -6.145 -22.624 1.00 55.94 115 ASN A N 1
ATOM 873 C CA . ASN A 1 115 ? 2.202 -4.890 -23.119 1.00 55.94 115 ASN A CA 1
ATOM 874 C C . ASN A 1 115 ? 1.286 -4.268 -22.060 1.00 55.94 115 ASN A C 1
ATOM 876 O O . ASN A 1 115 ? 0.425 -4.953 -21.503 1.00 55.94 115 ASN A O 1
ATOM 880 N N . ASN A 1 116 ? 1.438 -2.967 -21.817 1.00 52.94 116 ASN A N 1
ATOM 881 C CA . ASN A 1 116 ? 0.486 -2.192 -21.031 1.00 52.94 116 ASN A CA 1
ATOM 882 C C . ASN A 1 116 ? -0.882 -2.163 -21.744 1.00 52.94 116 ASN A C 1
ATOM 884 O O . ASN A 1 116 ? -0.921 -1.808 -22.925 1.00 52.94 116 ASN A O 1
ATOM 888 N N . PRO A 1 117 ? -2.011 -2.452 -21.071 1.00 54.41 117 PRO A N 1
ATOM 889 C CA . PRO A 1 117 ? -3.338 -2.317 -21.679 1.00 54.41 117 PRO A CA 1
ATOM 890 C C . PRO A 1 117 ? -3.766 -0.861 -21.983 1.00 54.41 117 PRO A C 1
ATOM 892 O O . PRO A 1 117 ? -4.871 -0.658 -22.480 1.00 54.41 117 PRO A O 1
ATOM 895 N N . GLY A 1 118 ? -2.930 0.157 -21.721 1.00 52.38 118 GLY A N 1
ATOM 896 C CA . GLY A 1 118 ? -3.245 1.572 -21.981 1.00 52.38 118 GLY A CA 1
ATOM 897 C C . GLY A 1 118 ? -2.047 2.534 -21.891 1.00 52.38 118 GLY A C 1
ATOM 898 O O . GLY A 1 118 ? -0.896 2.112 -21.875 1.00 52.38 118 GLY A O 1
ATOM 899 N N . PHE A 1 119 ? -2.295 3.850 -21.839 1.00 50.00 119 PHE A N 1
ATOM 900 C CA . PHE A 1 119 ? -1.256 4.871 -21.564 1.00 50.00 119 PHE A CA 1
ATOM 901 C C . PHE A 1 119 ? -0.965 5.014 -20.063 1.00 50.00 119 PHE A C 1
ATOM 903 O O . PHE A 1 119 ? 0.175 5.248 -19.659 1.00 50.00 119 PHE A O 1
ATOM 910 N N . PHE A 1 120 ? -2.003 4.813 -19.254 1.00 53.03 120 PHE A N 1
ATOM 911 C CA . PHE A 1 120 ? -1.967 4.691 -17.805 1.00 53.03 120 PHE A CA 1
ATOM 912 C C . PHE A 1 120 ? -2.686 3.399 -17.465 1.00 53.03 120 PHE A C 1
ATOM 914 O O . PHE A 1 120 ? -3.750 3.119 -18.021 1.00 53.03 120 PHE A O 1
ATOM 921 N N . ALA A 1 121 ? -2.104 2.607 -16.580 1.00 55.16 121 ALA A N 1
ATOM 922 C CA . ALA A 1 121 ? -2.922 1.643 -15.893 1.00 55.16 121 ALA A CA 1
ATOM 923 C C . ALA A 1 121 ? -3.822 2.406 -14.910 1.00 55.16 121 ALA A C 1
ATOM 925 O O . ALA A 1 121 ? -3.362 3.368 -14.308 1.00 55.16 121 ALA A O 1
ATOM 926 N N . GLN A 1 122 ? -5.107 2.052 -14.867 1.00 54.66 122 GLN A N 1
ATOM 927 C CA . GLN A 1 122 ? -6.122 2.671 -13.992 1.00 54.66 122 GLN A CA 1
ATOM 928 C C . GLN A 1 122 ? -6.975 1.624 -13.262 1.00 54.66 122 GLN A C 1
ATOM 930 O O . GLN A 1 122 ? -7.916 1.953 -12.543 1.00 54.66 122 GLN A O 1
ATOM 935 N N . SER A 1 123 ? -6.692 0.340 -13.489 1.00 58.03 123 SER A N 1
ATOM 936 C CA . SER A 1 123 ? -7.432 -0.766 -12.890 1.00 58.03 123 SER A CA 1
ATOM 937 C C . SER A 1 123 ? -6.638 -2.060 -12.970 1.00 58.03 123 SER A C 1
ATOM 939 O O . SER A 1 123 ? -6.150 -2.407 -14.044 1.00 58.03 123 SER A O 1
ATOM 941 N N . ILE A 1 124 ? -6.617 -2.825 -11.886 1.00 62.94 124 ILE A N 1
ATOM 942 C CA . ILE A 1 124 ? -6.138 -4.206 -11.862 1.00 62.94 124 ILE A CA 1
ATOM 943 C C . ILE A 1 124 ? -7.205 -5.072 -11.182 1.00 62.94 124 ILE A C 1
ATOM 945 O O . ILE A 1 124 ? -7.739 -4.705 -10.135 1.00 62.94 124 ILE A O 1
ATOM 949 N N . GLY A 1 125 ? -7.549 -6.198 -11.803 1.00 56.91 125 GLY A N 1
ATOM 950 C CA . GLY A 1 125 ? -8.490 -7.184 -11.274 1.00 56.91 125 GLY A CA 1
ATOM 951 C C . GLY A 1 125 ? -7.826 -8.555 -11.241 1.00 56.91 125 GLY A C 1
ATOM 952 O O . GLY A 1 125 ? -7.072 -8.882 -12.159 1.00 56.91 125 GLY A O 1
ATOM 953 N N . LEU A 1 126 ? -8.083 -9.318 -10.179 1.00 49.12 126 LEU A N 1
ATOM 954 C CA . LEU A 1 126 ? -7.592 -10.684 -9.979 1.00 49.12 126 LEU A CA 1
ATOM 955 C C . LEU A 1 126 ? -8.762 -11.659 -9.873 1.00 49.12 126 LEU A C 1
ATOM 957 O O . LEU A 1 126 ? -9.782 -11.279 -9.252 1.00 49.12 126 LEU A O 1
#

Secondary structure (DSSP, 8-state):
--TT---------SS-EEEEEETTTTEEEEEEE--TTS-EEEEEEETTTTEEEEEEEE--SSS---S--EE-TT--EEEE--HHHHSSS---EEEEEEETTTEEEEEE-S---SS-SSSS------

Foldseek 3Di:
DPVPDDDDDDADQPDWFDWEAQLVVRWIKTWNDQDPPAFTKMFIADPVVRYTPDMAGDHDDPATFASDWYADNVRKIKTWGQCLVVVAQWIWIWIWHDDPVPHTDIDTDPDIDNGDPDNGDRDDDD

Radius of gyration: 14.91 Å; chains: 1; bounding box: 44×29×36 Å

pLDDT: mean 80.22, std 14.93, range [46.81, 95.88]

Organism: NCBI:txid337330

Sequence (126 aa):
MLAAIEVGPEFTAGHVQSLALNPKTNELWFISSTARDQLASVARLNPQSLTPDLKIAFTTGSGRLGDELTFDRAGQAYYWTHASQLRNGNVTLYRGTISSTTGVHFEQLAQGLANNPGFFAQSIGL